Protein AF-A0A093K811-F1 (afdb_monomer_lite)

Foldseek 3Di:
DKDKAQDDDPDPVCPVPDIDIDDDQLVVVLVPPPVLVVCCVPPNPVVSVVSNCVSVVNDPVLLPDDLVVNLVVCLPDDPVVLVVQLPPDVSSVDSSQDLVSLVSNCPVVDPDQDPLLVVVCVVVGSVVSVPDDPVRVVVVSVVVVVD

pLDDT: mean 90.46, std 7.04, range [57.38, 97.38]

InterPro domains:
  IPR001810 F-box domain [PF12937] (62-106)
  IPR001810 F-box domain [PS50181] (59-105)
  IPR001810 F-box domain [SM00256] (65-105)
  IPR036047 F-box-like domain superfamily [SSF81383] (59-144)

Organism: NCBI:txid441894

Secondary structure (DSSP, 8-state):
-EEEE----SSGGGTTPPPEEEE--HHHHHH-HHHHHHHHHHH-HHHHHHHHHHHTT---HHHHS-HHHHHHHHTTS-HHHHHHHTTT-HHHHHHHT-HHHHHHHHHHH-S---HHHHHHHHHH-HHHHHHS-HHHHHHHHHHHHT-

Radius of gyration: 25.38 Å; chains: 1; bounding box: 63×30×70 Å

Structure (mmCIF, N/CA/C/O backbone):
data_AF-A0A093K811-F1
#
_entry.id   AF-A0A093K811-F1
#
loop_
_atom_site.group_PDB
_atom_site.id
_atom_site.type_symbol
_atom_site.label_atom_id
_atom_site.label_alt_id
_atom_site.label_comp_id
_atom_site.label_asym_id
_atom_site.label_entity_id
_atom_site.label_seq_id
_atom_site.pdbx_PDB_ins_code
_atom_site.Cartn_x
_atom_site.Cartn_y
_atom_site.Cartn_z
_atom_site.occupancy
_atom_site.B_iso_or_equiv
_atom_site.auth_seq_id
_atom_site.auth_comp_id
_atom_site.auth_asym_id
_atom_site.auth_atom_id
_atom_site.pdbx_PDB_model_num
ATOM 1 N N . VAL A 1 1 ? 7.727 5.491 -20.489 1.00 92.19 1 VAL A N 1
ATOM 2 C CA . VAL A 1 1 ? 8.834 5.396 -19.513 1.00 92.19 1 VAL A CA 1
ATOM 3 C C . VAL A 1 1 ? 9.814 6.537 -19.738 1.00 92.19 1 VAL A C 1
ATOM 5 O O . VAL A 1 1 ? 10.097 6.854 -20.884 1.00 92.19 1 VAL A O 1
ATOM 8 N N . VAL A 1 2 ? 10.284 7.191 -18.672 1.00 95.62 2 VAL A N 1
ATOM 9 C CA . VAL A 1 2 ? 11.351 8.206 -18.752 1.00 95.62 2 VAL A CA 1
ATOM 10 C C . VAL A 1 2 ? 12.529 7.697 -17.931 1.00 95.62 2 VAL A C 1
ATOM 12 O O . VAL A 1 2 ? 12.404 7.552 -16.716 1.00 95.62 2 VAL A O 1
ATOM 15 N N . PHE A 1 3 ? 13.652 7.416 -18.585 1.00 94.25 3 PHE A N 1
ATOM 16 C CA . PHE A 1 3 ? 14.882 6.973 -17.940 1.00 94.25 3 PHE A CA 1
ATOM 17 C C . PHE A 1 3 ? 15.931 8.077 -18.047 1.00 94.25 3 PHE A C 1
ATOM 19 O O . PHE A 1 3 ? 16.312 8.477 -19.144 1.00 94.25 3 PHE A O 1
ATOM 26 N N . ARG A 1 4 ? 16.367 8.599 -16.898 1.00 94.62 4 ARG A N 1
ATOM 27 C CA . ARG A 1 4 ? 17.369 9.666 -16.794 1.00 94.62 4 ARG A CA 1
ATOM 28 C C . ARG A 1 4 ? 18.593 9.150 -16.073 1.00 94.62 4 ARG A C 1
ATOM 30 O O . ARG A 1 4 ? 18.461 8.458 -15.065 1.00 94.62 4 ARG A O 1
ATOM 37 N N . TRP A 1 5 ? 19.769 9.536 -16.545 1.00 91.69 5 TRP A N 1
ATOM 38 C CA . TRP A 1 5 ? 21.022 9.135 -15.917 1.00 91.69 5 TRP A CA 1
ATOM 39 C C . TRP A 1 5 ? 22.082 10.230 -16.007 1.00 91.69 5 TRP A C 1
ATOM 41 O O . TRP A 1 5 ? 22.067 11.090 -16.887 1.00 91.69 5 TRP A O 1
ATOM 51 N N . TRP A 1 6 ? 23.045 10.156 -15.094 1.00 90.88 6 TRP A N 1
ATOM 52 C CA . TRP A 1 6 ? 24.228 11.006 -15.068 1.00 90.88 6 TRP A CA 1
ATOM 53 C C . TRP A 1 6 ? 25.458 10.116 -15.151 1.00 90.88 6 TRP A C 1
ATOM 55 O O . TRP A 1 6 ? 25.582 9.144 -14.405 1.00 90.88 6 TRP A O 1
ATOM 65 N N . LYS A 1 7 ? 26.386 10.449 -16.047 1.00 85.56 7 LYS A N 1
ATOM 66 C CA . LYS A 1 7 ? 27.669 9.754 -16.129 1.00 85.56 7 LYS A CA 1
ATOM 67 C C . LYS A 1 7 ? 28.668 10.446 -15.209 1.00 85.56 7 LYS A C 1
ATOM 69 O O . LYS A 1 7 ? 29.151 11.525 -15.528 1.00 85.56 7 LYS A O 1
ATOM 74 N N . ILE A 1 8 ? 29.000 9.809 -14.090 1.00 86.44 8 ILE A N 1
ATOM 75 C CA . ILE A 1 8 ? 30.049 10.291 -13.185 1.00 86.44 8 ILE A CA 1
ATOM 76 C C . ILE A 1 8 ? 31.377 9.658 -13.613 1.00 86.44 8 ILE A C 1
ATOM 78 O O . ILE A 1 8 ? 31.515 8.436 -13.634 1.00 86.44 8 ILE A O 1
ATOM 82 N N . SER A 1 9 ? 32.357 10.478 -13.993 1.00 85.19 9 SER A N 1
ATOM 83 C CA . SER A 1 9 ? 33.685 10.012 -14.399 1.00 85.19 9 SER A CA 1
ATOM 84 C C . SER A 1 9 ? 34.764 11.021 -14.018 1.00 85.19 9 SER A C 1
ATOM 86 O O . SER A 1 9 ? 34.550 12.226 -14.094 1.00 85.19 9 SER A O 1
ATOM 88 N N . LEU A 1 10 ? 35.945 10.522 -13.646 1.00 88.25 10 LEU A N 1
ATOM 89 C CA . LEU A 1 10 ? 37.124 11.349 -13.359 1.00 88.25 10 LEU A CA 1
ATOM 90 C C . LEU A 1 10 ? 37.860 11.806 -14.630 1.00 88.25 10 LEU A C 1
ATOM 92 O O . LEU A 1 10 ? 38.764 12.638 -14.550 1.00 88.25 10 LEU A O 1
ATOM 96 N N . ARG A 1 11 ? 37.501 11.263 -15.801 1.00 88.69 11 ARG A N 1
ATOM 97 C CA . ARG A 1 11 ? 38.142 11.621 -17.071 1.00 88.69 11 ARG A CA 1
ATOM 98 C C . ARG A 1 11 ? 37.717 13.022 -17.493 1.00 88.69 11 ARG A C 1
ATOM 100 O O . ARG A 1 11 ? 36.532 13.351 -17.468 1.00 88.69 11 ARG A O 1
ATOM 107 N N . SER A 1 12 ? 38.687 13.828 -17.914 1.00 85.19 12 SER A N 1
ATOM 108 C CA . SER A 1 12 ? 38.475 15.218 -18.333 1.00 85.19 12 SER A CA 1
ATOM 109 C C . SER A 1 12 ? 37.446 15.345 -19.459 1.00 85.19 12 SER A C 1
ATOM 111 O O . SER A 1 12 ? 36.644 16.273 -19.430 1.00 85.19 12 SER A O 1
ATOM 113 N N . GLU A 1 13 ? 37.402 14.376 -20.377 1.00 86.38 13 GLU A N 1
ATOM 114 C CA . GLU A 1 13 ? 36.448 14.300 -21.496 1.00 86.38 13 GLU A CA 1
ATOM 115 C C . GLU A 1 13 ? 34.968 14.220 -21.073 1.00 86.38 13 GLU A C 1
ATOM 117 O O . GLU A 1 13 ? 34.087 14.541 -21.864 1.00 86.38 13 GLU A O 1
ATOM 122 N N . PHE A 1 14 ? 34.678 13.836 -19.824 1.00 83.56 14 PHE A N 1
ATOM 123 C CA . PHE A 1 14 ? 33.313 13.756 -19.293 1.00 83.56 14 PHE A CA 1
ATOM 124 C C . PHE A 1 14 ? 33.009 14.826 -18.232 1.00 83.56 14 PHE A C 1
ATOM 126 O O . PHE A 1 14 ? 31.940 14.774 -17.627 1.00 83.56 14 PHE A O 1
ATOM 133 N N . ARG A 1 15 ? 33.897 15.812 -18.006 1.00 81.38 15 ARG A N 1
ATOM 134 C CA . ARG A 1 15 ? 33.677 16.881 -17.003 1.00 81.38 15 ARG A CA 1
ATOM 135 C C . ARG A 1 15 ? 32.445 17.742 -17.280 1.00 81.38 15 ARG A C 1
ATOM 137 O O . ARG A 1 15 ? 31.825 18.214 -16.336 1.00 81.38 15 ARG A O 1
ATOM 144 N N . GLU A 1 16 ? 32.087 17.921 -18.548 1.00 84.62 16 GLU A N 1
ATOM 145 C CA . GLU A 1 16 ? 30.909 18.691 -18.978 1.00 84.62 16 GLU A CA 1
ATOM 146 C C . GLU A 1 16 ? 29.780 17.791 -19.506 1.00 84.62 16 GLU A C 1
ATOM 148 O O . GLU A 1 16 ? 28.860 18.258 -20.183 1.00 84.62 16 GLU A O 1
ATOM 153 N N . ALA A 1 17 ? 29.840 16.482 -19.224 1.00 86.38 17 ALA A N 1
ATOM 154 C CA . ALA A 1 17 ? 28.826 15.547 -19.685 1.00 86.38 17 ALA A CA 1
ATOM 155 C C . ALA A 1 17 ? 27.460 15.915 -19.093 1.00 86.38 17 ALA A C 1
ATOM 157 O O . ALA A 1 17 ? 27.252 15.906 -17.877 1.00 86.38 17 ALA A O 1
ATOM 158 N N . ARG A 1 18 ? 26.515 16.237 -19.977 1.00 88.88 18 ARG A N 1
ATOM 159 C CA . ARG A 1 18 ? 25.138 16.538 -19.591 1.00 88.88 18 ARG A CA 1
ATOM 160 C C . ARG A 1 18 ? 24.393 15.252 -19.218 1.00 88.88 18 ARG A C 1
ATOM 162 O O . ARG A 1 18 ? 24.777 14.170 -19.670 1.00 88.88 18 ARG A O 1
ATOM 169 N N . PRO A 1 19 ? 23.325 15.353 -18.414 1.00 92.31 19 PRO A N 1
ATOM 170 C CA . PRO A 1 19 ? 22.488 14.206 -18.093 1.00 92.31 19 PRO A CA 1
ATOM 171 C C . PRO A 1 19 ? 21.868 13.633 -19.369 1.00 92.31 19 PRO A C 1
ATOM 173 O O . PRO A 1 19 ? 21.453 14.390 -20.250 1.00 92.31 19 PRO A O 1
ATOM 176 N N . GLY A 1 20 ? 21.811 12.308 -19.460 1.00 92.44 20 GLY A N 1
ATOM 177 C CA . GLY A 1 20 ? 21.099 11.612 -20.525 1.00 92.44 20 GLY A CA 1
ATOM 178 C C . GLY A 1 20 ? 19.632 11.407 -20.163 1.00 92.44 20 GLY A C 1
ATOM 179 O O . GLY A 1 20 ? 19.288 11.261 -18.987 1.00 92.44 20 GLY A O 1
ATOM 180 N N . GLU A 1 21 ? 18.773 11.387 -21.178 1.00 94.88 21 GLU A N 1
ATOM 181 C CA . GLU A 1 21 ? 17.361 11.031 -21.055 1.00 94.88 21 GLU A CA 1
ATOM 182 C C . GLU A 1 21 ? 16.949 10.154 -22.242 1.00 94.88 21 GLU A C 1
ATOM 184 O O . GLU A 1 21 ? 17.240 10.481 -23.392 1.00 94.88 21 GLU A O 1
ATOM 189 N N . ILE A 1 22 ? 16.238 9.065 -21.954 1.00 94.81 22 ILE A N 1
ATOM 190 C CA . ILE A 1 22 ? 15.440 8.308 -22.922 1.00 94.81 22 ILE A CA 1
ATOM 191 C C . ILE A 1 22 ? 13.983 8.405 -22.489 1.00 94.81 22 ILE A C 1
ATOM 193 O O . ILE A 1 22 ? 13.651 8.223 -21.313 1.00 94.81 22 ILE A O 1
ATOM 197 N N . LYS A 1 23 ? 13.107 8.694 -23.449 1.00 96.25 23 LYS A N 1
ATOM 198 C CA . LYS A 1 23 ? 11.666 8.770 -23.242 1.00 96.25 23 LYS A CA 1
ATOM 199 C C . LYS A 1 23 ? 10.958 7.909 -24.273 1.00 96.25 23 LYS A C 1
ATOM 201 O O . LYS A 1 23 ? 11.055 8.166 -25.466 1.00 96.25 23 LYS A O 1
ATOM 206 N N . GLU A 1 24 ? 10.189 6.949 -23.784 1.00 95.19 24 GLU A N 1
ATOM 207 C CA . GLU A 1 24 ? 9.419 6.018 -24.607 1.00 95.19 24 GLU A CA 1
ATOM 208 C C . GLU A 1 24 ? 7.954 5.970 -24.176 1.00 95.19 24 GLU A C 1
ATOM 210 O O . GLU A 1 24 ? 7.619 6.280 -23.024 1.00 95.19 24 GLU A O 1
ATOM 215 N N . SER A 1 25 ? 7.065 5.563 -25.084 1.00 96.38 25 SER A N 1
ATOM 216 C CA . SER A 1 25 ? 5.710 5.146 -24.709 1.00 96.38 25 SER A CA 1
ATOM 217 C C . SER A 1 25 ? 5.770 3.867 -23.856 1.00 96.38 25 SER A C 1
ATOM 219 O O . SER A 1 25 ? 6.820 3.238 -23.728 1.00 96.38 25 SER A O 1
ATOM 221 N N . HIS A 1 26 ? 4.664 3.493 -23.206 1.00 95.69 26 HIS A N 1
ATOM 222 C CA . HIS A 1 26 ? 4.605 2.205 -22.502 1.00 95.69 26 HIS A CA 1
ATOM 223 C C . HIS A 1 26 ? 4.718 1.030 -23.476 1.00 95.69 26 HIS A C 1
ATOM 225 O O . HIS A 1 26 ? 5.422 0.081 -23.168 1.00 95.69 26 HIS A O 1
ATOM 231 N N . GLU A 1 27 ? 4.088 1.130 -24.648 1.00 95.88 27 GLU A N 1
ATOM 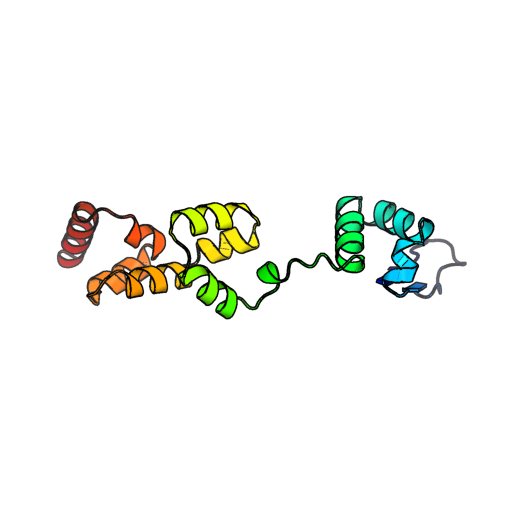232 C CA . GLU A 1 27 ? 4.124 0.103 -25.696 1.00 95.88 27 GLU A CA 1
ATOM 233 C C . GLU A 1 27 ? 5.548 -0.114 -26.217 1.00 95.88 27 GLU A C 1
ATOM 235 O O . GLU A 1 27 ? 6.055 -1.225 -26.138 1.00 95.88 27 GLU A O 1
ATOM 240 N N . ASN A 1 28 ? 6.242 0.955 -26.621 1.00 96.75 28 ASN A N 1
ATOM 241 C CA . ASN A 1 28 ? 7.602 0.847 -27.157 1.00 96.75 28 ASN A CA 1
ATOM 242 C C . ASN A 1 28 ? 8.581 0.276 -26.122 1.00 96.75 28 ASN A C 1
ATOM 244 O O . ASN A 1 28 ? 9.427 -0.546 -26.458 1.00 96.75 28 ASN A O 1
ATOM 248 N N . PHE A 1 29 ? 8.426 0.656 -24.849 1.00 96.75 29 PHE A N 1
ATOM 249 C CA . PHE A 1 29 ? 9.268 0.134 -23.774 1.00 96.75 29 PHE A CA 1
ATOM 250 C C . PHE A 1 29 ? 9.112 -1.379 -23.576 1.00 96.75 29 PHE A C 1
ATOM 252 O O . PHE A 1 29 ? 10.071 -2.048 -23.189 1.00 96.75 29 PHE A O 1
ATOM 259 N N . LEU A 1 30 ? 7.917 -1.935 -23.811 1.00 96.38 30 LEU A N 1
ATOM 260 C CA . LEU A 1 30 ? 7.691 -3.377 -23.680 1.00 96.38 30 LEU A CA 1
ATOM 261 C C . LEU A 1 30 ? 8.488 -4.180 -24.718 1.00 96.38 30 LEU A C 1
ATOM 263 O O . LEU A 1 30 ? 8.886 -5.306 -24.411 1.00 96.38 30 LEU A O 1
ATOM 267 N N . ASP A 1 31 ? 8.782 -3.579 -25.871 1.00 96.62 31 ASP A N 1
ATOM 268 C CA . ASP A 1 31 ? 9.575 -4.182 -26.944 1.00 96.62 31 ASP A CA 1
ATOM 269 C C . ASP A 1 31 ? 11.085 -3.860 -26.837 1.00 96.62 31 ASP A C 1
ATOM 271 O O . ASP A 1 31 ? 11.917 -4.581 -27.397 1.00 96.62 31 ASP A O 1
ATOM 275 N N . ASP A 1 32 ? 11.480 -2.826 -26.079 1.00 96.31 32 ASP A N 1
ATOM 276 C CA . ASP A 1 32 ? 12.889 -2.452 -25.884 1.00 96.31 32 ASP A CA 1
ATOM 277 C C . ASP A 1 32 ? 13.592 -3.301 -24.806 1.00 96.31 32 ASP A C 1
ATOM 279 O O . ASP A 1 32 ? 13.777 -2.913 -23.645 1.00 96.31 32 ASP A O 1
ATOM 283 N N . SER A 1 33 ? 14.065 -4.477 -25.222 1.00 95.62 33 SER A N 1
ATOM 284 C CA . SER A 1 33 ? 14.880 -5.362 -24.375 1.00 95.62 33 SER A CA 1
ATOM 285 C C . SER A 1 33 ? 16.176 -4.714 -23.859 1.00 95.62 33 SER A C 1
ATOM 287 O O . SER A 1 33 ? 16.632 -5.050 -22.764 1.00 95.62 33 SER A O 1
ATOM 289 N N . SER A 1 34 ? 16.767 -3.767 -24.595 1.00 95.50 34 SER A N 1
ATOM 290 C CA . SER A 1 34 ? 18.018 -3.110 -24.204 1.00 95.50 34 SER A CA 1
ATOM 291 C C . SER A 1 34 ? 17.788 -2.180 -23.015 1.00 95.50 34 SER A C 1
ATOM 293 O O . SER A 1 34 ? 18.501 -2.264 -22.007 1.00 95.50 34 SER A O 1
ATOM 295 N N . LEU A 1 35 ? 16.752 -1.340 -23.079 1.00 95.00 35 LEU A N 1
ATOM 296 C CA . LEU A 1 35 ? 16.393 -0.451 -21.975 1.00 95.00 35 LEU A CA 1
ATOM 297 C C . LEU A 1 35 ? 15.916 -1.236 -20.745 1.00 95.00 35 LEU A C 1
ATOM 299 O O . LEU A 1 35 ? 16.283 -0.893 -19.618 1.00 95.00 35 LEU A O 1
ATOM 303 N N . GLN A 1 36 ? 15.177 -2.331 -20.940 1.00 96.50 36 GLN A N 1
ATOM 304 C CA . GLN A 1 36 ? 14.802 -3.239 -19.849 1.00 96.50 36 GLN A CA 1
ATOM 305 C C . GLN A 1 36 ? 16.032 -3.829 -19.142 1.00 96.50 36 GLN A C 1
ATOM 307 O O . GLN A 1 36 ? 16.105 -3.803 -17.909 1.00 96.50 36 GLN A O 1
ATOM 312 N N . ILE A 1 37 ? 17.030 -4.299 -19.902 1.00 96.50 37 ILE A N 1
ATOM 313 C CA . ILE A 1 37 ? 18.297 -4.802 -19.348 1.00 96.50 37 ILE A CA 1
ATOM 314 C C . ILE A 1 37 ? 19.009 -3.704 -18.551 1.00 96.50 37 ILE A C 1
ATOM 316 O O . ILE A 1 37 ? 19.470 -3.966 -17.439 1.00 96.50 37 ILE A O 1
ATOM 320 N N . GLN A 1 38 ? 19.065 -2.467 -19.056 1.00 94.44 38 GLN A N 1
ATOM 321 C CA . GLN A 1 38 ? 19.684 -1.364 -18.312 1.00 94.44 38 GLN A CA 1
ATOM 322 C C . GLN A 1 38 ? 18.972 -1.078 -16.986 1.00 94.44 38 GLN A C 1
ATOM 324 O O . GLN A 1 38 ? 19.635 -0.941 -15.957 1.00 94.44 38 GLN A O 1
ATOM 329 N N . ILE A 1 39 ? 17.637 -1.044 -16.979 1.00 95.12 39 ILE A N 1
ATOM 330 C CA . ILE A 1 39 ? 16.851 -0.858 -15.750 1.00 95.12 39 ILE A CA 1
ATOM 331 C C . ILE A 1 39 ? 17.134 -1.987 -14.754 1.00 95.12 39 ILE A C 1
ATOM 333 O O . ILE A 1 39 ? 17.351 -1.709 -13.574 1.00 95.12 39 ILE A O 1
ATOM 337 N N . ALA A 1 40 ? 17.188 -3.243 -15.207 1.00 96.94 40 ALA A N 1
ATOM 338 C CA . ALA A 1 40 ? 17.511 -4.374 -14.339 1.00 96.94 40 ALA A CA 1
ATOM 339 C C . ALA A 1 40 ? 18.936 -4.305 -13.775 1.00 96.94 40 ALA A C 1
ATOM 341 O O . ALA A 1 40 ? 19.130 -4.611 -12.601 1.00 96.94 40 ALA A O 1
ATOM 342 N N . ILE A 1 41 ? 19.922 -3.890 -14.573 1.00 95.75 41 ILE A N 1
ATOM 343 C CA . ILE A 1 41 ? 21.312 -3.749 -14.116 1.00 95.75 41 ILE A CA 1
ATOM 344 C C . ILE A 1 41 ? 21.429 -2.639 -13.064 1.00 95.75 41 ILE A C 1
ATOM 346 O O . ILE A 1 41 ? 22.121 -2.816 -12.064 1.00 95.75 41 ILE A O 1
ATOM 350 N N . VAL A 1 42 ? 20.763 -1.501 -13.275 1.00 94.44 42 VAL A N 1
ATOM 351 C CA . VAL A 1 42 ? 20.902 -0.319 -12.409 1.00 94.44 42 VAL A CA 1
ATOM 352 C C . VAL A 1 42 ? 20.046 -0.418 -11.144 1.00 94.44 42 VAL A C 1
ATOM 354 O O . VAL A 1 42 ? 20.515 -0.074 -10.061 1.00 94.44 42 VAL A O 1
ATOM 357 N N . PHE A 1 43 ? 18.798 -0.876 -11.263 1.00 95.81 43 PHE A N 1
ATOM 358 C CA . PHE A 1 43 ? 17.820 -0.869 -10.167 1.00 95.81 43 PHE A CA 1
ATOM 359 C C . PHE A 1 43 ? 17.430 -2.265 -9.662 1.00 95.81 43 PHE A C 1
ATOM 361 O O . PHE A 1 43 ? 16.777 -2.384 -8.624 1.00 95.81 43 PHE A O 1
ATOM 368 N N . GLY A 1 44 ? 17.819 -3.325 -10.371 1.00 96.75 44 GLY A N 1
ATOM 369 C CA . GLY A 1 44 ? 17.489 -4.706 -10.031 1.00 96.75 44 GLY A CA 1
ATOM 370 C C . GLY A 1 44 ? 16.192 -5.220 -10.663 1.00 96.75 44 GLY A C 1
ATOM 371 O O . GLY A 1 44 ? 15.324 -4.468 -11.113 1.00 96.75 44 GLY A O 1
ATOM 372 N N . ALA A 1 45 ? 16.039 -6.548 -10.645 1.00 96.25 45 ALA A N 1
ATOM 373 C CA . ALA A 1 45 ? 14.919 -7.253 -11.275 1.00 96.25 45 ALA A CA 1
ATOM 374 C C . ALA A 1 45 ? 13.541 -6.840 -10.725 1.00 96.25 45 ALA A C 1
ATOM 376 O O . ALA A 1 45 ? 12.596 -6.714 -11.494 1.00 96.25 45 ALA A O 1
ATOM 377 N N . LYS A 1 46 ? 13.433 -6.559 -9.417 1.00 94.56 46 LYS A N 1
ATOM 378 C CA . LYS A 1 46 ? 12.165 -6.147 -8.783 1.00 94.56 46 LYS A CA 1
ATOM 379 C C . LYS A 1 46 ? 11.635 -4.824 -9.336 1.00 94.56 46 LYS A C 1
ATOM 381 O O . LYS A 1 46 ? 10.433 -4.663 -9.519 1.00 94.56 46 LYS A O 1
ATOM 386 N N . VAL A 1 47 ? 12.527 -3.868 -9.597 1.00 94.81 47 VAL A N 1
ATOM 387 C CA . VAL A 1 47 ? 12.135 -2.572 -10.162 1.00 94.81 47 VAL A CA 1
ATOM 388 C C . VAL A 1 47 ? 11.756 -2.734 -11.627 1.00 94.81 47 VAL A C 1
ATOM 390 O O . VAL A 1 47 ? 10.742 -2.178 -12.041 1.00 94.81 47 VAL A O 1
ATOM 393 N N . LEU A 1 48 ? 12.506 -3.534 -12.394 1.00 96.44 48 LEU A N 1
ATOM 394 C CA . LEU A 1 48 ? 12.127 -3.848 -13.772 1.00 96.44 48 LEU A CA 1
ATOM 395 C C . LEU A 1 48 ? 10.731 -4.487 -13.831 1.00 96.44 48 LEU A C 1
ATOM 397 O O . LEU A 1 48 ? 9.886 -4.028 -14.595 1.00 96.44 48 LEU A O 1
ATOM 401 N N . GLU A 1 49 ? 10.471 -5.500 -13.004 1.00 95.81 49 GLU A N 1
ATOM 402 C CA . GLU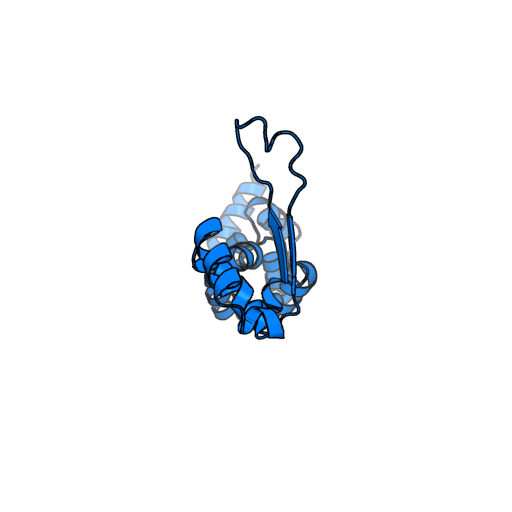 A 1 49 ? 9.168 -6.165 -12.922 1.00 95.81 49 GLU A CA 1
ATOM 403 C C . GLU A 1 49 ? 8.047 -5.172 -12.588 1.00 95.81 49 GLU A C 1
ATOM 405 O O . GLU A 1 49 ? 7.009 -5.160 -13.253 1.00 95.81 49 GLU A O 1
ATOM 410 N N . HIS A 1 50 ? 8.279 -4.278 -11.623 1.00 92.75 50 HIS A N 1
ATOM 411 C CA . HIS A 1 50 ? 7.330 -3.220 -11.292 1.00 92.75 50 HIS A CA 1
ATOM 412 C C . HIS A 1 50 ? 7.041 -2.305 -12.493 1.00 92.75 50 HIS A C 1
ATOM 414 O O . HIS A 1 50 ? 5.879 -2.067 -12.817 1.00 92.75 50 HIS A O 1
ATOM 420 N N . VAL A 1 51 ? 8.072 -1.821 -13.194 1.00 94.31 51 VAL A N 1
ATOM 421 C CA . VAL A 1 51 ? 7.905 -0.946 -14.370 1.00 94.31 51 VAL A CA 1
ATOM 422 C C . VAL A 1 51 ? 7.184 -1.673 -15.511 1.00 94.31 51 VAL A C 1
ATOM 424 O O . VAL A 1 51 ? 6.298 -1.086 -16.135 1.00 94.31 51 VAL A O 1
ATOM 427 N N . LEU A 1 52 ? 7.505 -2.947 -15.759 1.00 96.00 52 LEU A N 1
ATOM 428 C CA . LEU A 1 52 ? 6.824 -3.775 -16.761 1.00 96.00 52 LEU A CA 1
ATOM 429 C C . LEU A 1 52 ? 5.339 -3.945 -16.435 1.00 96.00 52 LEU A C 1
ATOM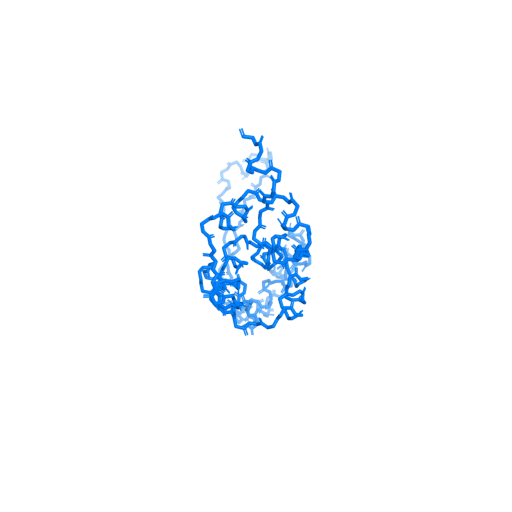 431 O O . LEU A 1 52 ? 4.500 -3.782 -17.320 1.00 96.00 52 LEU A O 1
ATOM 435 N N . ASN A 1 53 ? 5.002 -4.219 -15.174 1.00 94.62 53 ASN A N 1
ATOM 436 C CA . ASN A 1 53 ? 3.612 -4.317 -14.731 1.00 94.62 53 ASN A CA 1
ATOM 437 C C . ASN A 1 53 ? 2.857 -3.003 -14.965 1.00 94.62 53 ASN A C 1
ATOM 439 O O . ASN A 1 53 ? 1.778 -3.023 -15.556 1.00 94.62 53 ASN A O 1
ATOM 443 N N . LEU A 1 54 ? 3.461 -1.857 -14.634 1.00 93.12 54 LEU A N 1
ATOM 444 C CA . LEU A 1 54 ? 2.865 -0.548 -14.920 1.00 93.12 54 LEU A CA 1
ATOM 445 C C . LEU A 1 54 ? 2.656 -0.303 -16.422 1.00 93.12 54 LEU A C 1
ATOM 447 O O . LEU A 1 54 ? 1.637 0.269 -16.807 1.00 93.12 54 LEU A O 1
ATOM 451 N N . CYS A 1 55 ? 3.594 -0.723 -17.274 1.00 94.50 55 CYS A N 1
ATOM 452 C CA . CYS A 1 55 ? 3.473 -0.552 -18.727 1.00 94.50 55 CYS A CA 1
ATOM 453 C C . CYS A 1 55 ? 2.416 -1.483 -19.339 1.00 94.50 55 CYS A C 1
ATOM 455 O O . CYS A 1 55 ? 1.774 -1.106 -20.313 1.00 94.50 55 CYS A O 1
ATOM 457 N N . ARG A 1 56 ? 2.184 -2.656 -18.735 1.00 95.19 56 ARG A N 1
ATOM 458 C CA . ARG A 1 56 ? 1.120 -3.608 -19.111 1.00 95.19 56 ARG A CA 1
ATOM 459 C C . ARG A 1 56 ? -0.269 -3.218 -18.596 1.00 95.19 56 ARG A C 1
ATOM 461 O O . ARG A 1 56 ? -1.235 -3.914 -18.884 1.00 95.19 56 ARG A O 1
ATOM 468 N N . GLY A 1 57 ? -0.377 -2.140 -17.822 1.00 91.31 57 GLY A N 1
ATOM 469 C CA . GLY A 1 57 ? -1.637 -1.711 -17.216 1.00 91.31 57 GLY A CA 1
ATOM 470 C C . GLY A 1 57 ? -1.975 -2.395 -15.886 1.00 91.31 57 GLY A C 1
ATOM 471 O O . GLY A 1 57 ? -3.060 -2.180 -15.349 1.00 91.31 57 GLY A O 1
ATOM 472 N N . ASN A 1 58 ? -1.053 -3.180 -15.322 1.00 91.19 58 ASN A N 1
ATOM 473 C CA . ASN A 1 58 ? -1.212 -3.824 -14.019 1.00 91.19 58 ASN A CA 1
ATOM 474 C C . ASN A 1 58 ? -0.856 -2.824 -12.909 1.00 91.19 58 ASN A C 1
ATOM 476 O O . ASN A 1 58 ? 0.265 -2.811 -12.395 1.00 91.19 58 ASN A O 1
ATOM 480 N N . TYR A 1 59 ? -1.799 -1.944 -12.576 1.00 85.44 59 TYR A N 1
ATOM 481 C CA . TYR A 1 59 ? -1.631 -0.960 -11.509 1.00 85.44 59 TYR A CA 1
ATOM 482 C C . TYR A 1 59 ? -2.249 -1.446 -10.198 1.00 85.44 59 TYR A C 1
ATOM 484 O O . TYR A 1 59 ? -3.420 -1.820 -10.151 1.00 85.44 59 TYR A O 1
ATOM 492 N N . ASP A 1 60 ? -1.509 -1.293 -9.100 1.00 84.50 60 ASP A N 1
ATOM 493 C CA . ASP A 1 60 ? -2.041 -1.441 -7.741 1.00 84.50 60 ASP A CA 1
ATOM 494 C C . ASP A 1 60 ? -2.897 -0.219 -7.361 1.00 84.50 60 ASP A C 1
ATOM 496 O O . ASP A 1 60 ? -2.516 0.613 -6.532 1.00 84.50 60 ASP A O 1
ATOM 500 N N . PHE A 1 61 ? -4.046 -0.052 -8.025 1.00 86.69 61 PHE A N 1
ATOM 501 C CA . PHE A 1 61 ? -4.916 1.117 -7.853 1.00 86.69 61 PHE A CA 1
ATOM 502 C C . PHE A 1 61 ? -5.360 1.297 -6.404 1.00 86.69 61 PHE A C 1
ATOM 504 O O . PHE A 1 61 ? -5.339 2.417 -5.897 1.00 86.69 61 PHE A O 1
ATOM 511 N N . LEU A 1 62 ? -5.702 0.194 -5.731 1.00 90.62 62 LEU A N 1
ATOM 512 C CA . LEU A 1 62 ? -6.148 0.213 -4.342 1.00 90.62 62 LEU A CA 1
ATOM 513 C C . LEU A 1 62 ? -5.066 0.803 -3.430 1.00 90.62 62 LEU A C 1
ATOM 515 O O . LEU A 1 62 ? -5.325 1.765 -2.717 1.00 90.62 62 LEU A O 1
ATOM 519 N N . GLU A 1 63 ? -3.830 0.302 -3.503 1.00 88.06 63 GLU A N 1
ATOM 520 C CA . GLU A 1 63 ? -2.730 0.777 -2.653 1.00 88.06 63 GLU A CA 1
ATOM 521 C C . GLU A 1 63 ? -2.366 2.251 -2.921 1.00 88.06 63 GLU A C 1
ATOM 523 O O . GLU A 1 63 ? -1.833 2.937 -2.047 1.00 88.06 63 GLU A O 1
ATOM 528 N N . ARG A 1 64 ? -2.701 2.778 -4.104 1.00 89.69 64 ARG A N 1
ATOM 529 C CA . ARG A 1 64 ? -2.450 4.174 -4.499 1.00 89.69 64 ARG A CA 1
ATOM 530 C C . ARG A 1 64 ? -3.532 5.153 -4.048 1.00 89.69 64 ARG A C 1
ATOM 532 O O . ARG A 1 64 ? -3.275 6.358 -4.067 1.00 89.69 64 ARG A O 1
ATOM 539 N N . LEU A 1 65 ? -4.703 4.679 -3.623 1.00 94.69 65 LEU A N 1
ATOM 540 C CA . LEU A 1 65 ? -5.786 5.554 -3.173 1.00 94.69 65 LEU A CA 1
ATOM 541 C C . LEU A 1 65 ? -5.366 6.411 -1.963 1.00 94.69 65 LEU A C 1
ATOM 543 O O . LEU A 1 65 ? -4.624 5.937 -1.097 1.00 94.69 65 LEU A O 1
ATOM 547 N N . PRO A 1 66 ? -5.853 7.661 -1.853 1.00 95.44 66 PRO A N 1
ATOM 548 C CA . PRO A 1 66 ? -5.701 8.475 -0.651 1.00 95.44 66 PRO A CA 1
ATOM 549 C C . PRO A 1 66 ? -6.116 7.726 0.620 1.00 95.44 66 PRO A C 1
ATOM 551 O O . PRO A 1 66 ? -7.107 6.996 0.626 1.00 95.44 66 PRO A O 1
ATOM 554 N N . VAL A 1 67 ? -5.386 7.953 1.716 1.00 95.81 67 VAL A N 1
ATOM 555 C CA . VAL A 1 67 ? -5.628 7.280 3.006 1.00 95.81 67 VAL A CA 1
ATOM 556 C C . VAL A 1 67 ? -7.090 7.381 3.476 1.00 95.81 67 VAL A C 1
ATOM 558 O O . VAL A 1 67 ? -7.619 6.346 3.872 1.00 95.81 67 VAL A O 1
ATOM 561 N N . PRO A 1 68 ? -7.793 8.532 3.384 1.00 95.75 68 PRO A N 1
ATOM 562 C CA . PRO A 1 68 ? -9.195 8.609 3.805 1.00 95.75 68 PRO A CA 1
ATOM 563 C C . PRO A 1 68 ? -10.129 7.669 3.029 1.00 95.75 68 PRO A C 1
ATOM 565 O O . PRO A 1 68 ? -11.010 7.055 3.621 1.00 95.75 68 PRO A O 1
ATOM 568 N N . LEU A 1 69 ? -9.908 7.507 1.719 1.00 95.69 69 LEU A N 1
ATOM 569 C CA . LEU A 1 69 ? -10.703 6.591 0.894 1.00 95.69 69 LEU A CA 1
ATOM 570 C C . LEU A 1 69 ? -10.395 5.133 1.229 1.00 95.69 69 LEU A C 1
ATOM 572 O O . LEU A 1 69 ? -11.306 4.315 1.286 1.00 95.69 69 LEU A O 1
ATOM 576 N N . LEU A 1 70 ? -9.125 4.815 1.495 1.00 96.00 70 LEU A N 1
ATOM 577 C CA . LEU A 1 70 ? -8.738 3.485 1.959 1.00 96.00 70 LEU A CA 1
ATOM 578 C C . LEU A 1 70 ? -9.393 3.141 3.294 1.00 96.00 70 LEU A C 1
ATOM 580 O O . LEU A 1 70 ? -9.945 2.057 3.420 1.00 96.00 70 LEU A O 1
ATOM 584 N N . LEU A 1 71 ? -9.371 4.056 4.266 1.00 95.81 71 LEU A N 1
ATOM 585 C CA . LEU A 1 71 ? -10.032 3.852 5.557 1.00 95.81 71 LEU A CA 1
ATOM 586 C C . LEU A 1 71 ? -11.532 3.598 5.385 1.00 95.81 71 LEU A C 1
ATOM 588 O O . LEU A 1 71 ? -12.054 2.653 5.968 1.00 95.81 71 LEU A O 1
ATOM 592 N N . TYR A 1 72 ? -12.194 4.386 4.535 1.00 93.88 72 TYR A N 1
ATOM 593 C CA . TYR A 1 72 ? -13.609 4.205 4.221 1.00 93.88 72 TYR A CA 1
ATOM 594 C C . TYR A 1 72 ? -13.889 2.833 3.594 1.00 93.88 72 TYR A C 1
ATOM 596 O O . TYR A 1 72 ? -14.731 2.103 4.102 1.00 93.88 72 TYR A O 1
ATOM 604 N N . ILE A 1 73 ? -13.141 2.430 2.560 1.00 94.75 73 ILE A N 1
ATOM 605 C CA . ILE A 1 73 ? -13.307 1.114 1.916 1.00 94.75 73 ILE A CA 1
ATOM 606 C C . ILE A 1 73 ? -13.079 -0.019 2.926 1.00 94.75 73 ILE A C 1
ATOM 608 O O . ILE A 1 73 ? -13.875 -0.951 3.000 1.00 94.75 73 ILE A O 1
ATOM 612 N N . ILE A 1 74 ? -12.010 0.073 3.722 1.00 95.38 74 ILE A N 1
ATOM 613 C CA . ILE A 1 74 ? -11.635 -0.963 4.691 1.00 95.38 74 ILE A CA 1
ATOM 61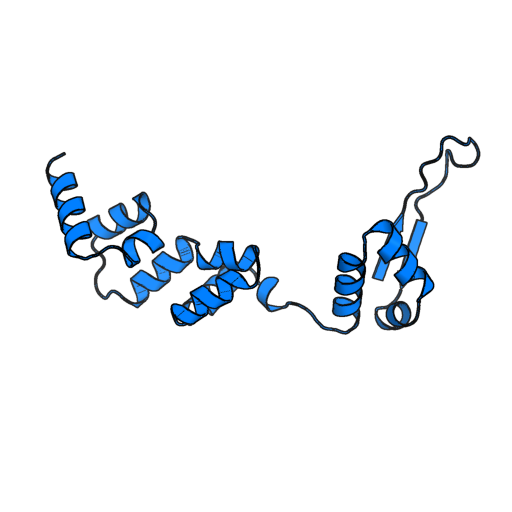4 C C . ILE A 1 74 ? -12.658 -1.064 5.831 1.00 95.38 74 ILE A C 1
ATOM 616 O O . ILE A 1 74 ? -12.855 -2.156 6.350 1.00 95.38 74 ILE A O 1
ATOM 620 N N . SER A 1 75 ? -13.353 0.021 6.194 1.00 91.75 75 SER A N 1
ATOM 621 C CA . SER A 1 75 ? -14.389 -0.016 7.242 1.00 91.75 75 SER A CA 1
ATOM 622 C C . SER A 1 75 ? -15.605 -0.892 6.909 1.00 91.75 75 SER A C 1
ATOM 624 O O . SER A 1 75 ? -16.353 -1.242 7.817 1.00 91.75 75 SER A O 1
ATOM 626 N N . PHE A 1 76 ? -15.787 -1.278 5.640 1.00 91.19 76 PHE A N 1
ATOM 627 C CA . PHE A 1 76 ? -16.830 -2.222 5.221 1.00 91.19 76 PHE A CA 1
ATOM 628 C C . PHE A 1 76 ? -16.381 -3.686 5.248 1.00 91.19 76 PHE A C 1
ATOM 630 O O . PHE A 1 76 ? -17.192 -4.572 4.987 1.00 91.19 76 PHE A O 1
ATOM 637 N N . LEU A 1 77 ? -15.099 -3.951 5.505 1.00 94.31 77 LEU A N 1
ATOM 638 C CA . LEU A 1 77 ? -14.566 -5.307 5.534 1.00 94.31 77 LEU A CA 1
ATOM 639 C C . LEU A 1 77 ? -14.817 -5.970 6.888 1.00 94.31 77 LEU A C 1
ATOM 641 O O . LEU A 1 77 ? -14.783 -5.327 7.939 1.00 94.31 77 LEU A O 1
ATOM 645 N N . GLU A 1 78 ? -14.990 -7.289 6.863 1.00 92.81 78 GLU A N 1
ATOM 646 C CA . GLU A 1 78 ? -15.010 -8.094 8.078 1.00 92.81 78 GLU A CA 1
ATOM 647 C C . GLU A 1 78 ? -13.627 -8.115 8.747 1.00 92.81 78 GLU A C 1
ATOM 649 O O . GLU A 1 78 ? -12.587 -7.943 8.105 1.00 92.81 78 GLU A O 1
ATOM 654 N N . LEU A 1 79 ? -13.589 -8.378 10.057 1.00 91.69 79 LEU A N 1
ATOM 655 C CA . LEU A 1 79 ? -12.340 -8.378 10.831 1.00 91.69 79 LEU A CA 1
ATOM 656 C C . LEU A 1 79 ? -11.299 -9.366 10.279 1.00 91.69 79 LEU A C 1
ATOM 658 O O . LEU A 1 79 ? -10.099 -9.074 10.298 1.00 91.69 79 LEU A O 1
ATOM 662 N N . GLU A 1 80 ? -11.747 -10.518 9.772 1.00 94.62 80 GLU A N 1
ATOM 663 C CA . GLU A 1 80 ? -10.874 -11.505 9.131 1.00 94.62 80 GLU A CA 1
ATOM 664 C C . GLU A 1 80 ? -10.231 -10.955 7.857 1.00 94.62 80 GLU A C 1
ATOM 666 O O . GLU A 1 80 ? -9.028 -11.126 7.640 1.00 94.62 80 GLU A O 1
ATOM 671 N N . ASP A 1 81 ? -11.005 -10.249 7.037 1.00 96.50 81 ASP A N 1
ATOM 672 C CA . ASP A 1 81 ? -10.524 -9.661 5.791 1.00 96.50 81 ASP A CA 1
ATOM 673 C C . ASP A 1 81 ? -9.590 -8.484 6.047 1.00 96.50 81 ASP A C 1
ATOM 675 O O . ASP A 1 81 ? -8.574 -8.355 5.366 1.00 96.50 81 ASP A O 1
ATOM 679 N N . ILE A 1 82 ? -9.838 -7.689 7.091 1.00 95.69 82 ILE A N 1
ATOM 680 C CA . ILE A 1 82 ? -8.892 -6.664 7.557 1.00 95.69 82 ILE A CA 1
ATOM 681 C C . ILE A 1 82 ? -7.565 -7.320 7.973 1.00 95.69 82 ILE A C 1
ATOM 683 O O . ILE A 1 82 ? -6.483 -6.830 7.628 1.00 95.69 82 ILE A O 1
ATOM 687 N N . ALA A 1 83 ? -7.616 -8.453 8.681 1.00 94.50 83 ALA A N 1
ATOM 688 C CA . ALA A 1 83 ? -6.417 -9.185 9.082 1.00 94.50 83 ALA A CA 1
ATOM 689 C C . ALA A 1 83 ? -5.655 -9.761 7.875 1.00 94.50 83 ALA A C 1
ATOM 691 O O . ALA A 1 83 ? -4.422 -9.671 7.844 1.00 94.50 83 ALA A O 1
ATOM 692 N N . ARG A 1 84 ? -6.355 -10.298 6.866 1.00 97.38 84 ARG A N 1
ATOM 693 C CA . ARG A 1 84 ? -5.751 -10.768 5.603 1.00 97.38 84 ARG A CA 1
ATOM 694 C C . ARG A 1 84 ? -5.145 -9.607 4.811 1.00 97.38 84 ARG A C 1
ATOM 696 O O . ARG A 1 84 ? -3.978 -9.676 4.433 1.00 97.38 84 ARG A O 1
ATOM 703 N N . LEU A 1 85 ? -5.881 -8.508 4.642 1.00 96.38 85 LEU A N 1
ATOM 704 C CA . LEU A 1 85 ? -5.426 -7.314 3.924 1.00 96.38 85 LEU A CA 1
ATOM 705 C C . LEU A 1 85 ? -4.166 -6.713 4.559 1.00 96.38 85 LEU A C 1
ATOM 707 O O . LEU A 1 85 ? -3.240 -6.313 3.854 1.00 96.38 85 LEU A O 1
ATOM 711 N N . SER A 1 86 ? -4.076 -6.722 5.892 1.00 96.69 86 SER A N 1
ATOM 712 C CA . SER A 1 86 ? -2.898 -6.232 6.621 1.00 96.69 86 SER A CA 1
ATOM 713 C C . SER A 1 86 ? -1.595 -6.981 6.296 1.00 96.69 86 SER A C 1
ATOM 715 O O . SER A 1 86 ? -0.513 -6.472 6.589 1.00 96.69 86 SER A O 1
ATOM 717 N N . GLN A 1 87 ? -1.685 -8.171 5.694 1.00 96.44 87 GLN A N 1
ATOM 718 C CA . GLN A 1 87 ? -0.542 -9.006 5.317 1.00 96.44 87 GLN A CA 1
ATOM 719 C C . GLN A 1 87 ? -0.112 -8.811 3.855 1.00 96.44 87 GLN A C 1
ATOM 721 O O . GLN A 1 87 ? 0.934 -9.323 3.468 1.00 96.44 87 GLN A O 1
ATOM 726 N N . VAL A 1 88 ? -0.876 -8.057 3.056 1.00 94.25 88 VAL A N 1
ATOM 727 C CA . VAL A 1 88 ? -0.604 -7.856 1.621 1.00 94.25 88 VAL A CA 1
ATOM 728 C C . VAL A 1 88 ? 0.583 -6.919 1.393 1.00 94.25 88 VAL A C 1
ATOM 730 O O . VAL A 1 88 ? 1.433 -7.189 0.549 1.00 94.25 88 VAL A O 1
ATOM 733 N N . SER A 1 89 ? 0.669 -5.817 2.144 1.00 93.69 89 SER A N 1
ATOM 734 C CA . SER A 1 89 ? 1.765 -4.852 2.011 1.00 93.69 89 SER A CA 1
ATOM 735 C C . SER A 1 89 ? 2.045 -4.105 3.314 1.00 93.69 89 SER A C 1
ATOM 737 O O . SER A 1 89 ? 1.212 -4.047 4.221 1.00 93.69 89 SER A O 1
ATOM 739 N N . HIS A 1 90 ? 3.215 -3.464 3.406 1.00 94.06 90 HIS A N 1
ATOM 740 C CA . HIS A 1 90 ? 3.549 -2.597 4.541 1.00 94.06 90 HIS A CA 1
ATOM 741 C C . HIS A 1 90 ? 2.564 -1.434 4.706 1.00 94.06 90 HIS A C 1
ATOM 743 O O . HIS A 1 90 ? 2.252 -1.052 5.837 1.00 94.06 90 HIS A O 1
ATOM 749 N N . ARG A 1 91 ? 2.046 -0.884 3.601 1.00 94.81 91 ARG A N 1
ATOM 750 C CA . ARG A 1 91 ? 1.061 0.199 3.645 1.00 94.81 91 ARG A CA 1
ATOM 751 C C . ARG A 1 91 ? -0.270 -0.292 4.195 1.00 94.81 91 ARG A C 1
ATOM 753 O O . ARG A 1 91 ? -0.813 0.346 5.096 1.00 94.81 91 ARG A O 1
ATOM 760 N N . PHE A 1 92 ? -0.771 -1.433 3.725 1.00 96.69 92 PHE A N 1
ATOM 761 C CA . PHE A 1 92 ? -2.000 -1.998 4.281 1.00 96.69 92 PHE A CA 1
ATOM 762 C C . PHE A 1 92 ? -1.829 -2.428 5.732 1.00 96.69 92 PHE A C 1
ATOM 764 O O . PHE A 1 92 ? -2.729 -2.183 6.531 1.00 96.69 92 PHE A O 1
ATOM 771 N N . LYS A 1 93 ? -0.659 -2.952 6.118 1.00 96.69 93 LYS A N 1
ATOM 772 C CA . LYS A 1 93 ? -0.339 -3.209 7.525 1.00 96.69 93 LYS A CA 1
ATOM 773 C C . LYS A 1 93 ? -0.481 -1.945 8.372 1.00 96.69 93 LYS A C 1
ATOM 775 O O . LYS A 1 93 ? -1.096 -2.002 9.430 1.00 96.69 93 LYS A O 1
ATOM 780 N N . MET A 1 94 ? 0.051 -0.812 7.921 1.00 96.56 94 MET A N 1
ATOM 781 C CA . MET A 1 94 ? -0.072 0.464 8.637 1.00 96.56 94 MET A CA 1
ATOM 782 C C . MET A 1 94 ? -1.536 0.916 8.751 1.00 96.56 94 MET A C 1
ATOM 784 O O . MET A 1 94 ? -1.995 1.239 9.843 1.00 96.56 94 MET A O 1
ATOM 788 N N . ILE A 1 95 ? -2.285 0.895 7.645 1.00 96.56 95 ILE A N 1
ATOM 789 C CA . ILE A 1 95 ? -3.673 1.386 7.601 1.00 96.56 95 ILE A CA 1
ATOM 790 C C . ILE A 1 95 ? -4.611 0.488 8.420 1.00 96.56 95 ILE A C 1
ATOM 792 O O . ILE A 1 95 ? -5.365 0.990 9.252 1.00 96.56 95 ILE A O 1
ATOM 796 N N . CYS A 1 96 ? -4.513 -0.834 8.261 1.00 96.81 96 CYS A N 1
ATOM 797 C CA . CYS A 1 96 ? -5.341 -1.812 8.980 1.00 96.81 96 CYS A CA 1
ATOM 798 C C . CYS A 1 96 ? -5.065 -1.843 10.493 1.00 96.81 96 CYS A C 1
ATOM 800 O O . CYS A 1 96 ? -5.850 -2.397 11.257 1.00 96.81 96 CYS A O 1
ATOM 802 N N . ASN A 1 97 ? -3.947 -1.269 10.948 1.00 94.81 97 ASN A N 1
ATOM 803 C CA . ASN A 1 97 ? -3.612 -1.134 12.367 1.00 94.81 97 ASN A CA 1
ATOM 804 C C . ASN A 1 97 ? -3.744 0.312 12.877 1.00 94.81 97 ASN A C 1
ATOM 806 O O . ASN A 1 97 ? -3.347 0.593 14.005 1.00 94.81 97 ASN A O 1
ATOM 810 N N . SER A 1 98 ? -4.286 1.230 12.071 1.00 96.06 98 SER A N 1
ATOM 811 C CA . SER A 1 98 ? -4.421 2.638 12.451 1.00 96.06 98 SER A CA 1
ATOM 812 C C . SER A 1 98 ? -5.536 2.852 13.476 1.00 96.06 98 SER A C 1
ATOM 814 O O . SER A 1 98 ? -6.620 2.284 13.358 1.00 96.06 98 SER A O 1
ATOM 816 N N . ASN A 1 99 ? -5.297 3.725 14.457 1.00 95.12 99 ASN A N 1
ATOM 817 C CA . ASN A 1 99 ? -6.310 4.089 15.453 1.00 95.12 99 ASN A CA 1
ATOM 818 C C . ASN A 1 99 ? -7.584 4.645 14.807 1.00 95.12 99 ASN A C 1
ATOM 820 O O . ASN A 1 99 ? -8.671 4.292 15.237 1.00 95.12 99 ASN A O 1
ATOM 824 N N . THR A 1 100 ? -7.448 5.424 13.733 1.00 95.19 100 THR A N 1
ATOM 825 C CA . THR A 1 100 ? -8.573 6.000 12.984 1.00 95.19 100 THR A CA 1
ATOM 826 C C . THR A 1 100 ? -9.507 4.942 12.402 1.00 95.19 100 THR A C 1
ATOM 828 O O . THR A 1 100 ? -10.719 5.125 12.414 1.00 95.19 100 THR A O 1
ATOM 831 N N . LEU A 1 101 ? -8.963 3.827 11.899 1.00 95.50 101 LEU A N 1
ATOM 832 C CA . LEU A 1 101 ? -9.791 2.733 11.391 1.00 95.50 101 LEU A CA 1
ATOM 833 C C . LEU A 1 101 ? -10.554 2.059 12.533 1.00 95.50 101 LEU A C 1
ATOM 835 O O . LEU A 1 101 ? -11.758 1.848 12.440 1.00 95.50 101 LEU A O 1
ATOM 839 N N . TRP A 1 102 ? -9.841 1.715 13.607 1.00 94.69 102 TRP A N 1
ATOM 840 C CA . TRP A 1 102 ? -10.419 0.972 14.724 1.00 94.69 102 TRP A CA 1
ATOM 841 C C . TRP A 1 102 ? -11.415 1.800 15.537 1.00 94.69 102 TRP A C 1
ATOM 843 O O . TRP A 1 102 ? -12.380 1.233 16.032 1.00 94.69 102 TRP A O 1
ATOM 853 N N . GLU A 1 103 ? -11.233 3.118 15.621 1.00 93.31 103 GLU A N 1
ATOM 854 C CA . GLU A 1 103 ? -12.236 4.044 16.156 1.00 93.31 103 GLU A CA 1
ATOM 855 C C . GLU A 1 103 ? -13.543 3.940 15.370 1.00 93.31 103 GLU A C 1
ATOM 857 O O . GLU A 1 103 ? -14.579 3.639 15.955 1.00 93.31 103 GLU A O 1
ATOM 862 N N . SER A 1 104 ? -13.480 4.056 14.039 1.00 91.50 104 SER A N 1
ATOM 863 C CA . SER A 1 104 ? -14.663 3.935 13.178 1.00 91.50 104 SER A CA 1
ATOM 864 C C . SER A 1 104 ? -15.332 2.560 13.281 1.00 91.50 104 SER A C 1
ATOM 866 O O . SER A 1 104 ? -16.556 2.478 13.330 1.00 91.50 104 SER A O 1
ATOM 868 N N . ILE A 1 105 ? -14.553 1.476 13.360 1.00 90.44 105 ILE A N 1
ATOM 869 C CA . ILE A 1 105 ? -15.092 0.118 13.544 1.00 90.44 105 ILE A CA 1
ATOM 870 C C . ILE A 1 105 ? -15.831 0.004 14.881 1.00 90.44 105 ILE A C 1
ATOM 872 O O . ILE A 1 105 ? -16.942 -0.522 14.925 1.00 90.44 105 ILE A O 1
ATOM 876 N N . VAL A 1 106 ? -15.234 0.493 15.971 1.00 89.31 106 VAL A N 1
ATOM 877 C CA . VAL A 1 106 ? -15.851 0.446 17.305 1.00 89.31 106 VAL A CA 1
ATOM 878 C C . VAL A 1 106 ? -17.115 1.304 17.337 1.00 89.31 106 VAL A C 1
ATOM 880 O O . VAL A 1 106 ? -18.126 0.841 17.853 1.00 89.31 106 VAL A O 1
ATOM 883 N N . GLU A 1 107 ? -17.089 2.507 16.761 1.00 88.25 107 GLU A N 1
ATOM 884 C CA . GLU A 1 107 ? -18.255 3.400 16.663 1.00 88.25 107 GLU A CA 1
ATOM 885 C C . GLU A 1 107 ? -19.404 2.791 15.856 1.00 88.25 107 GLU A C 1
ATOM 887 O O . GLU A 1 107 ? -20.560 2.952 16.233 1.00 88.25 107 GLU A O 1
ATOM 892 N N . ASN A 1 108 ? -19.098 2.043 14.795 1.00 84.75 108 ASN A N 1
ATOM 893 C CA . ASN A 1 108 ? -20.114 1.371 13.987 1.00 84.75 108 ASN A CA 1
ATOM 894 C C . ASN A 1 108 ? -20.685 0.110 14.657 1.00 84.75 108 ASN A C 1
ATOM 896 O O . ASN A 1 108 ? -21.822 -0.264 14.378 1.00 84.75 108 ASN A O 1
ATOM 900 N N . LEU A 1 109 ? -19.903 -0.574 15.500 1.00 83.75 109 LEU A N 1
ATOM 901 C CA . LEU A 1 109 ? -20.309 -1.829 16.149 1.00 83.75 109 LEU A CA 1
ATOM 902 C C . LEU A 1 109 ? -20.906 -1.635 17.551 1.00 83.75 109 LEU A C 1
ATOM 904 O O . LEU A 1 109 ? -21.648 -2.498 18.017 1.00 83.75 109 LEU A O 1
ATOM 908 N N . CYS A 1 110 ? -20.549 -0.560 18.257 1.00 82.12 110 CYS A N 1
ATOM 909 C CA . CYS A 1 110 ? -20.998 -0.295 19.623 1.00 82.12 110 CYS A CA 1
ATOM 910 C C . CYS A 1 110 ? -22.041 0.827 19.655 1.00 82.12 110 CYS A C 1
ATOM 912 O O . CYS A 1 110 ? -21.703 1.993 19.477 1.00 82.12 110 CYS A O 1
ATOM 914 N N . ASP A 1 111 ? -23.277 0.497 20.037 1.00 74.62 111 ASP A N 1
ATOM 915 C CA . ASP A 1 111 ? -24.379 1.468 20.162 1.00 74.62 111 ASP A CA 1
ATOM 916 C C . ASP A 1 111 ? -24.129 2.570 21.210 1.00 74.62 111 ASP A C 1
ATOM 918 O O . ASP A 1 111 ? -24.792 3.607 21.223 1.00 74.62 111 ASP A O 1
ATOM 922 N N . THR A 1 112 ? -23.219 2.354 22.166 1.00 81.31 112 THR A N 1
ATOM 923 C CA . THR A 1 112 ? -22.931 3.325 23.231 1.00 81.31 112 THR A CA 1
ATOM 924 C C . THR A 1 112 ? -21.464 3.279 23.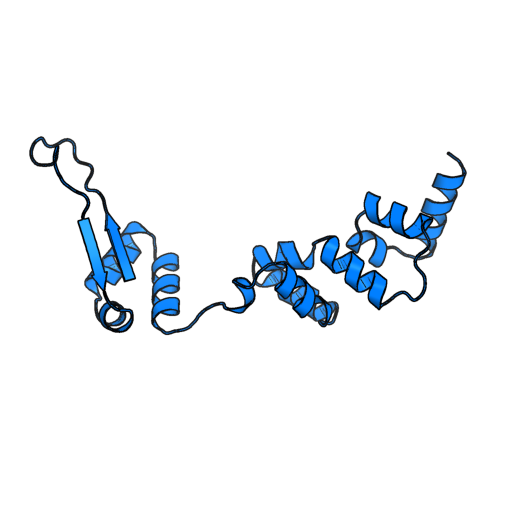636 1.00 81.31 112 THR A C 1
ATOM 926 O O . THR A 1 112 ? -21.004 2.323 24.261 1.00 81.31 112 THR A O 1
ATOM 929 N N . ILE A 1 113 ? -20.741 4.357 23.334 1.00 85.06 113 ILE A N 1
ATOM 930 C CA . ILE A 1 113 ? -19.373 4.599 23.802 1.00 85.06 113 ILE A CA 1
ATOM 931 C C . ILE A 1 113 ? -19.427 5.741 24.815 1.00 85.06 113 ILE A C 1
ATOM 933 O O . ILE A 1 113 ? -19.736 6.881 24.467 1.00 85.06 113 ILE A O 1
ATOM 937 N N . THR A 1 114 ? -19.148 5.444 26.086 1.00 87.56 114 THR A N 1
ATOM 938 C CA . THR A 1 114 ? -19.102 6.480 27.127 1.00 87.56 114 THR A CA 1
ATOM 939 C C . THR A 1 114 ? -17.836 7.340 26.990 1.00 87.56 114 THR A C 1
ATOM 941 O O . THR A 1 114 ? -16.834 6.872 26.440 1.00 87.56 114 THR A O 1
ATOM 944 N N . PRO A 1 115 ? -17.818 8.578 27.522 1.00 88.88 115 PRO A N 1
ATOM 945 C CA . PRO A 1 115 ? -16.611 9.410 27.529 1.00 88.88 115 PRO A CA 1
ATOM 946 C C . PRO A 1 115 ? -15.412 8.706 28.179 1.00 88.88 115 PRO A C 1
ATOM 948 O O . PRO A 1 115 ? -14.318 8.718 27.626 1.00 88.88 115 PRO A O 1
ATOM 951 N N . GLU A 1 116 ? -15.648 7.991 29.285 1.00 86.75 116 GLU A N 1
ATOM 952 C CA . GLU A 1 116 ? -14.632 7.194 29.988 1.00 86.75 116 GLU A CA 1
ATOM 953 C C . GLU A 1 116 ? -14.032 6.097 29.087 1.00 86.75 116 GLU A C 1
ATOM 955 O O . GLU A 1 116 ? -12.825 5.853 29.117 1.00 86.75 116 GLU A O 1
ATOM 960 N N . MET A 1 117 ? -14.864 5.439 28.268 1.00 86.19 117 MET A N 1
ATOM 961 C CA . MET A 1 117 ? -14.419 4.426 27.304 1.00 86.19 117 MET A CA 1
ATOM 962 C C . MET A 1 117 ? -13.603 5.046 26.171 1.00 86.19 117 MET A C 1
ATOM 964 O O . MET A 1 117 ? -12.578 4.484 25.794 1.00 86.19 117 MET A O 1
ATOM 968 N N . ARG A 1 118 ? -14.022 6.207 25.654 1.00 90.25 118 ARG A N 1
ATOM 969 C CA . ARG A 1 118 ? -13.296 6.918 24.592 1.00 90.25 118 ARG A CA 1
ATOM 970 C C . ARG A 1 118 ? -11.928 7.400 25.074 1.00 90.25 118 ARG A C 1
ATOM 972 O O . ARG A 1 118 ? -10.943 7.204 24.371 1.00 90.25 118 ARG A O 1
ATOM 979 N N . GLU A 1 119 ? -11.843 7.970 26.274 1.00 90.31 119 GLU A N 1
ATOM 980 C CA . GLU A 1 119 ? -10.561 8.354 26.881 1.00 90.31 119 GLU A CA 1
ATOM 981 C C . GLU A 1 119 ? -9.646 7.145 27.094 1.00 90.31 119 GLU A C 1
ATOM 983 O O . GLU A 1 119 ? -8.455 7.202 26.794 1.00 90.31 119 GLU A O 1
ATOM 988 N N . LEU A 1 120 ? -10.199 6.023 27.568 1.00 87.94 120 LEU A N 1
ATOM 989 C CA . LEU A 1 120 ? -9.426 4.796 27.736 1.00 87.94 120 LEU A CA 1
ATOM 990 C C . LEU A 1 120 ? -8.902 4.274 26.389 1.00 87.94 120 LEU A C 1
ATOM 992 O O . LEU A 1 120 ? -7.728 3.918 26.287 1.00 87.94 120 LEU A O 1
ATOM 996 N N . ALA A 1 121 ? -9.743 4.273 25.353 1.00 90.62 121 ALA A N 1
ATOM 997 C CA . ALA A 1 121 ? -9.369 3.846 24.010 1.00 90.62 121 ALA A CA 1
ATOM 998 C C . ALA A 1 121 ? -8.309 4.757 23.369 1.00 90.62 121 ALA A C 1
ATOM 1000 O O . ALA A 1 121 ? -7.408 4.258 22.696 1.00 90.62 121 ALA A O 1
ATOM 1001 N N . GLN A 1 122 ? -8.367 6.069 23.617 1.00 91.06 122 GLN A N 1
ATOM 1002 C CA . GLN A 1 122 ? -7.348 7.031 23.177 1.00 91.06 122 GLN A CA 1
ATOM 1003 C C . GLN A 1 122 ? -5.972 6.733 23.791 1.00 91.06 122 GLN A C 1
ATOM 1005 O O . GLN A 1 122 ? -4.957 6.845 23.106 1.00 91.06 122 GLN A O 1
ATOM 1010 N N . GLU A 1 123 ? -5.925 6.311 25.057 1.00 89.12 123 GLU A N 1
ATOM 1011 C CA . GLU A 1 123 ? -4.663 6.015 25.744 1.00 89.12 123 GLU A CA 1
ATOM 1012 C C . GLU A 1 123 ? -4.062 4.656 25.387 1.00 89.12 123 GLU A C 1
ATOM 1014 O O . GLU A 1 123 ? -2.849 4.548 25.209 1.00 89.12 123 GLU A O 1
ATOM 1019 N N . MET A 1 124 ? -4.886 3.609 25.297 1.00 90.12 124 MET A N 1
ATOM 1020 C CA . MET A 1 124 ? -4.401 2.251 25.014 1.00 90.12 124 MET A CA 1
ATOM 1021 C C . MET A 1 124 ? -4.350 1.916 23.517 1.00 90.12 124 MET A C 1
ATOM 1023 O O . MET A 1 124 ? -3.706 0.949 23.119 1.00 90.12 124 MET A O 1
ATOM 1027 N N . GLY A 1 125 ? -5.032 2.703 22.685 1.00 92.62 125 GLY A N 1
ATOM 1028 C CA . GLY A 1 125 ? -5.265 2.428 21.273 1.00 92.62 125 GLY A CA 1
ATOM 1029 C C . GLY A 1 125 ? -6.576 1.676 21.032 1.00 92.62 125 GLY A C 1
ATOM 1030 O O . GLY A 1 125 ? -6.905 0.698 21.709 1.00 92.62 125 GLY A O 1
ATOM 1031 N N . TRP A 1 126 ? -7.305 2.098 19.999 1.00 92.94 126 TRP A N 1
ATOM 1032 C CA . TRP A 1 126 ? -8.647 1.603 19.682 1.00 92.94 126 TRP A CA 1
ATOM 1033 C C . TRP A 1 126 ? -8.678 0.117 19.334 1.00 92.94 126 TRP A C 1
ATOM 1035 O O . TRP A 1 126 ? -9.588 -0.599 19.745 1.00 92.94 126 TRP A O 1
ATOM 1045 N N . LYS A 1 127 ? -7.649 -0.380 18.638 1.00 92.12 127 LYS A N 1
ATOM 1046 C CA . LYS A 1 127 ? -7.532 -1.811 18.332 1.00 92.12 127 LYS A CA 1
ATOM 1047 C C . LYS A 1 127 ? -7.417 -2.645 19.605 1.00 92.12 127 LYS A C 1
ATOM 1049 O O . LYS A 1 127 ? -8.078 -3.668 19.739 1.00 92.12 127 LYS A O 1
ATOM 1054 N N . GLN A 1 128 ? -6.562 -2.225 20.537 1.00 91.00 128 GLN A N 1
ATOM 1055 C CA . GLN A 1 128 ? -6.370 -2.953 21.785 1.00 91.00 128 GLN A CA 1
ATOM 1056 C C . GLN A 1 128 ? -7.632 -2.878 22.642 1.00 91.00 128 GLN A C 1
ATOM 1058 O O . GLN A 1 128 ? -8.064 -3.904 23.158 1.00 91.00 128 GLN A O 1
ATOM 1063 N N . PHE A 1 129 ? -8.252 -1.698 22.728 1.00 90.88 129 PHE A N 1
ATOM 1064 C CA . PHE A 1 129 ? -9.537 -1.504 23.395 1.00 90.88 129 PHE A CA 1
ATOM 1065 C C . PHE A 1 129 ? -10.608 -2.469 22.866 1.00 90.88 129 PHE A C 1
ATOM 1067 O O . PHE A 1 129 ? -11.245 -3.155 23.660 1.00 90.88 129 PHE A O 1
ATOM 1074 N N . PHE A 1 130 ? -10.734 -2.596 21.540 1.00 88.50 130 PHE A N 1
ATOM 1075 C CA . PHE A 1 130 ? -11.692 -3.498 20.895 1.00 88.50 130 PHE A CA 1
ATOM 1076 C C . PHE A 1 130 ? -11.508 -4.971 21.301 1.00 88.50 130 PHE A C 1
ATOM 1078 O O . PHE A 1 130 ? -12.483 -5.658 21.585 1.00 88.50 130 PHE A O 1
ATOM 1085 N N . PHE A 1 131 ? -10.264 -5.458 21.364 1.00 87.56 131 PHE A N 1
ATOM 1086 C CA . PHE A 1 131 ? -9.966 -6.851 21.731 1.00 87.56 131 PHE A CA 1
ATOM 1087 C C . PHE A 1 131 ? -9.839 -7.091 23.246 1.00 87.56 131 PHE A C 1
ATOM 1089 O O . PHE A 1 131 ? -9.545 -8.213 23.662 1.00 87.56 131 PHE A O 1
ATOM 1096 N N . THR A 1 132 ? -10.026 -6.070 24.087 1.00 85.69 132 THR A N 1
ATOM 1097 C CA . THR A 1 132 ? -9.921 -6.219 25.546 1.00 85.69 132 THR A CA 1
ATOM 1098 C C . THR A 1 132 ? -11.222 -6.794 26.116 1.00 85.69 132 THR A C 1
ATOM 1100 O O . THR A 1 132 ? -12.313 -6.322 25.809 1.00 85.69 132 THR A O 1
ATOM 1103 N N . ASP A 1 133 ? -11.118 -7.806 26.984 1.00 73.38 133 ASP A N 1
ATOM 1104 C CA . ASP A 1 133 ? -12.275 -8.425 27.646 1.00 73.38 133 ASP A CA 1
ATOM 1105 C C . ASP A 1 133 ? -13.042 -7.397 28.508 1.00 73.38 133 ASP A C 1
ATOM 1107 O O . ASP A 1 133 ? -12.436 -6.569 29.198 1.00 73.38 133 ASP A O 1
ATOM 1111 N N . LYS A 1 134 ? -14.380 -7.492 28.543 1.00 72.12 134 LYS A N 1
ATOM 1112 C CA . LYS A 1 134 ? -15.254 -6.709 29.439 1.00 72.12 134 LYS A CA 1
ATOM 1113 C C . LYS A 1 134 ? -14.765 -6.696 30.892 1.00 72.12 134 LYS A C 1
ATOM 1115 O O . LYS A 1 134 ? -14.849 -5.654 31.543 1.00 72.12 134 LYS A O 1
ATOM 1120 N N . LEU A 1 135 ? -14.246 -7.808 31.413 1.00 65.56 135 LEU A N 1
ATOM 1121 C CA . LEU A 1 135 ? -13.705 -7.893 32.776 1.00 65.56 135 LEU A CA 1
ATOM 1122 C C . LEU A 1 135 ? -12.432 -7.055 32.946 1.00 65.56 135 LEU A C 1
ATOM 1124 O O . LEU A 1 135 ? -12.281 -6.344 33.943 1.00 65.56 135 LEU A O 1
ATOM 1128 N N . GLN A 1 136 ? -11.528 -7.104 31.967 1.00 73.75 136 GLN A N 1
ATOM 1129 C CA . GLN A 1 136 ? -10.301 -6.307 31.979 1.00 73.75 136 GLN A CA 1
ATOM 1130 C C . GLN A 1 136 ? -10.619 -4.811 31.860 1.00 73.75 136 GLN A C 1
ATOM 1132 O O . GLN A 1 136 ? -10.061 -4.010 32.614 1.00 73.75 136 GLN A O 1
ATOM 1137 N N . LEU A 1 137 ? -11.580 -4.449 31.005 1.00 76.00 137 LEU A N 1
ATOM 1138 C CA . LEU A 1 137 ? -12.085 -3.079 30.878 1.00 76.00 137 LEU A CA 1
ATOM 1139 C C . LEU A 1 137 ? -12.681 -2.573 32.199 1.00 76.00 137 LEU A C 1
ATOM 1141 O O . LEU A 1 137 ? -12.321 -1.493 32.668 1.00 76.00 137 LEU A O 1
ATOM 1145 N N . GLN A 1 138 ? -13.529 -3.367 32.862 1.00 74.50 138 GLN A N 1
ATOM 1146 C CA . GLN A 1 138 ? -14.098 -2.994 34.163 1.00 74.50 138 GLN A CA 1
ATOM 1147 C C . GLN A 1 138 ? -13.026 -2.783 35.239 1.00 74.50 138 GLN A C 1
ATOM 1149 O O . GLN A 1 138 ? -13.123 -1.840 36.029 1.00 74.50 138 GLN A O 1
ATOM 1154 N N . LEU A 1 139 ? -11.994 -3.630 35.281 1.00 77.12 139 LEU A N 1
ATOM 1155 C CA . LEU A 1 139 ? -10.878 -3.466 36.215 1.00 77.12 139 LEU A CA 1
ATOM 1156 C C . LEU A 1 139 ? -10.087 -2.180 35.945 1.00 77.12 139 LEU A C 1
ATOM 1158 O O . LEU A 1 139 ? -9.742 -1.474 36.895 1.00 77.12 139 LEU A O 1
ATOM 1162 N N . GLN A 1 140 ? -9.817 -1.850 34.680 1.00 78.38 140 GLN A N 1
ATOM 1163 C CA . GLN A 1 140 ? -9.115 -0.615 34.317 1.00 78.38 140 GLN A CA 1
ATOM 1164 C C . GLN A 1 140 ? -9.926 0.637 34.672 1.00 78.38 140 GLN A C 1
ATOM 1166 O O . GLN A 1 140 ? -9.383 1.564 35.278 1.00 78.38 140 GLN A O 1
ATOM 1171 N N . LEU A 1 141 ? -11.233 0.632 34.395 1.00 80.75 141 LEU A N 1
ATOM 1172 C CA . LEU A 1 141 ? -12.137 1.722 34.775 1.00 80.75 141 LEU A CA 1
ATOM 1173 C C . LEU A 1 141 ? -12.192 1.910 36.300 1.00 80.75 141 LEU A C 1
ATOM 1175 O O . LEU A 1 141 ? -12.103 3.035 36.791 1.00 80.75 141 LEU A O 1
ATOM 1179 N N . ARG A 1 142 ? -12.265 0.818 37.076 1.00 77.38 142 ARG A N 1
ATOM 1180 C CA . ARG A 1 142 ? -12.230 0.885 38.550 1.00 77.38 142 ARG A CA 1
ATOM 1181 C C . ARG A 1 142 ? -10.921 1.472 39.078 1.00 77.38 142 ARG A C 1
ATOM 1183 O O . ARG A 1 142 ? -10.969 2.307 39.973 1.00 77.38 142 ARG A O 1
ATOM 1190 N N . ARG A 1 143 ? -9.770 1.069 38.522 1.00 82.06 143 ARG A N 1
ATOM 1191 C CA . ARG A 1 143 ? -8.452 1.611 38.911 1.00 82.06 143 ARG A CA 1
ATOM 1192 C C . ARG A 1 143 ? -8.351 3.118 38.673 1.00 82.06 143 ARG A C 1
ATOM 1194 O O . ARG A 1 143 ? -7.704 3.800 39.459 1.00 82.06 143 ARG A O 1
ATOM 1201 N N . ARG A 1 144 ? -8.981 3.632 37.612 1.00 76.56 144 ARG A N 1
ATOM 1202 C CA . ARG A 1 144 ? -9.018 5.073 37.314 1.00 76.56 144 ARG A CA 1
ATOM 1203 C C . ARG A 1 144 ? -9.868 5.862 38.301 1.00 76.56 144 ARG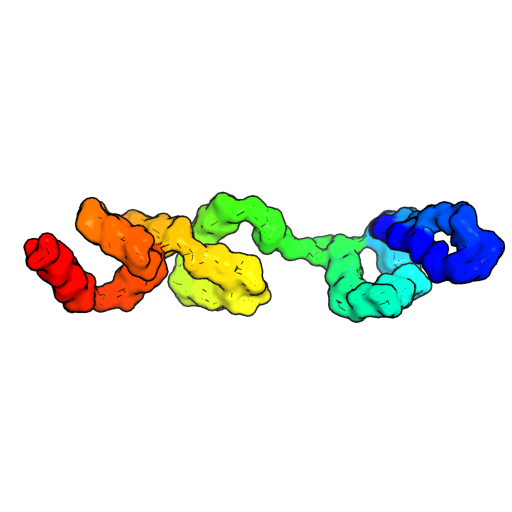 A C 1
ATOM 1205 O O . ARG A 1 144 ? -9.419 6.900 38.748 1.00 76.56 144 ARG A O 1
ATOM 1212 N N . ARG A 1 145 ? -11.030 5.344 38.712 1.00 80.62 145 ARG A N 1
ATOM 1213 C CA . ARG A 1 145 ? -11.894 5.999 39.720 1.00 80.62 145 ARG A CA 1
ATOM 1214 C C . ARG A 1 145 ? -11.258 6.120 41.112 1.00 80.62 145 ARG A C 1
ATOM 1216 O O . ARG A 1 145 ? -11.807 6.803 41.965 1.00 80.62 145 ARG A O 1
ATOM 1223 N N . GLN A 1 146 ? -10.169 5.393 41.363 1.00 72.94 146 GLN A N 1
ATOM 1224 C CA . GLN A 1 146 ? -9.443 5.379 42.637 1.00 72.94 146 GLN A CA 1
ATOM 1225 C C . GLN A 1 146 ? -8.190 6.270 42.638 1.00 72.94 146 GLN A C 1
ATOM 1227 O O . GLN A 1 146 ? -7.537 6.366 43.676 1.00 72.94 146 GLN A O 1
ATOM 1232 N N . LYS A 1 147 ? -7.833 6.873 41.499 1.00 57.38 147 LYS A N 1
ATOM 1233 C CA . LYS A 1 147 ? -6.797 7.907 41.395 1.00 57.38 147 LYS A CA 1
ATOM 1234 C C . LYS A 1 147 ? -7.446 9.282 41.385 1.00 57.38 147 LYS A C 1
ATOM 1236 O O . LYS A 1 147 ? -6.797 10.200 41.923 1.00 57.38 147 LYS A O 1
#

Sequence (147 aa):
VVFRWWKISLRSEFREARPGEIKESHENFLDDSSLQIQIAIVFGAKVLEHVLNLCRGNYDFLERLPVPLLLYIISFLELEDIARLSQVSHRFKMICNSNTLWESIVENLCDTITPEMRELAQEMGWKQFFFTDKLQLQLQLRRRRQK